Protein AF-A0A624F7K7-F1 (afdb_monomer_lite)

Secondary structure (DSSP, 8-state):
-----TT-----TT-EEEEEEEEETTEEEEEEEE-TT--------SS-EEEE-SSS-EEEEETTEEEEE-TT-EEEE-

Radius of gyration: 13.09 Å; chains: 1; bounding box: 27×31×35 Å

pLDDT: mean 89.66, std 8.22, range [59.09, 98.44]

Structure (mmCIF, N/CA/C/O backbone):
data_AF-A0A624F7K7-F1
#
_entry.id   AF-A0A624F7K7-F1
#
loop_
_atom_site.group_PDB
_atom_site.id
_atom_site.type_symbol
_atom_site.label_atom_id
_atom_site.label_alt_id
_atom_site.label_comp_id
_atom_site.label_asym_id
_atom_site.label_entity_id
_atom_site.label_seq_id
_atom_site.pdbx_PDB_ins_code
_atom_site.Cartn_x
_atom_site.Cartn_y
_atom_site.Cartn_z
_atom_site.occupancy
_atom_site.B_iso_or_equiv
_atom_site.auth_seq_id
_atom_site.auth_comp_id
_atom_site.auth_asym_id
_atom_site.auth_atom_id
_atom_site.pdbx_PDB_model_num
ATOM 1 N N . MET A 1 1 ? 14.243 9.105 -18.491 1.00 83.12 1 MET A N 1
ATOM 2 C CA . MET A 1 1 ? 12.816 8.727 -18.607 1.00 83.12 1 MET A CA 1
ATOM 3 C C . MET A 1 1 ? 12.700 7.236 -18.337 1.00 83.12 1 MET A C 1
ATOM 5 O O . MET A 1 1 ? 13.476 6.488 -18.915 1.00 83.12 1 MET A O 1
ATOM 9 N N . LYS A 1 2 ? 11.810 6.810 -17.435 1.00 89.12 2 LYS A N 1
ATOM 10 C CA . LYS A 1 2 ? 11.617 5.399 -17.063 1.00 89.12 2 LYS A CA 1
ATOM 11 C C . LYS A 1 2 ? 10.124 5.087 -17.119 1.00 89.12 2 LYS A C 1
ATOM 13 O O . LYS A 1 2 ? 9.338 5.845 -16.564 1.00 89.12 2 LYS A O 1
ATOM 18 N N . ILE A 1 3 ? 9.748 4.005 -17.794 1.00 91.94 3 ILE A N 1
ATOM 19 C CA . ILE A 1 3 ? 8.368 3.506 -17.812 1.00 91.94 3 ILE A CA 1
ATOM 20 C C . ILE A 1 3 ? 8.228 2.493 -16.674 1.00 91.94 3 ILE A C 1
ATOM 22 O O . ILE A 1 3 ? 9.058 1.592 -16.554 1.00 91.94 3 ILE A O 1
ATOM 26 N N . ILE A 1 4 ? 7.195 2.643 -15.847 1.00 93.50 4 ILE A N 1
ATOM 27 C CA . ILE A 1 4 ? 6.876 1.722 -14.753 1.00 93.50 4 ILE A CA 1
ATOM 28 C C . ILE A 1 4 ? 5.622 0.927 -15.110 1.00 93.50 4 ILE A C 1
ATOM 30 O O . ILE A 1 4 ? 4.604 1.497 -15.493 1.00 93.50 4 ILE A O 1
ATOM 34 N N . GLN A 1 5 ? 5.697 -0.395 -14.972 1.00 93.38 5 GLN A N 1
ATOM 35 C CA . GLN A 1 5 ? 4.575 -1.307 -15.183 1.00 93.38 5 GLN A CA 1
ATOM 36 C C . GLN A 1 5 ? 4.169 -1.924 -13.843 1.00 93.38 5 GLN A C 1
ATOM 38 O O . GLN A 1 5 ? 4.727 -2.938 -13.430 1.00 93.38 5 GLN A O 1
ATOM 43 N N . TRP A 1 6 ? 3.197 -1.319 -13.159 1.00 93.00 6 TRP A N 1
ATOM 44 C CA . TRP A 1 6 ? 2.740 -1.763 -11.834 1.00 93.00 6 TRP A CA 1
ATOM 45 C C . TRP A 1 6 ? 2.201 -3.200 -11.812 1.00 93.00 6 TRP A C 1
ATOM 47 O O . TRP A 1 6 ? 2.285 -3.880 -10.798 1.00 93.00 6 TRP A O 1
ATOM 57 N N . ASN A 1 7 ? 1.672 -3.690 -12.931 1.00 90.38 7 ASN A N 1
ATOM 58 C CA . ASN A 1 7 ? 1.153 -5.052 -13.044 1.00 90.38 7 ASN A CA 1
ATOM 59 C C . ASN A 1 7 ? 2.241 -6.115 -13.280 1.00 90.38 7 ASN A C 1
ATOM 61 O O . ASN A 1 7 ? 1.961 -7.305 -13.148 1.00 90.38 7 ASN A O 1
ATOM 65 N N . ARG A 1 8 ? 3.474 -5.722 -13.625 1.00 90.94 8 ARG A N 1
ATOM 66 C CA . ARG A 1 8 ? 4.589 -6.653 -13.834 1.00 90.94 8 ARG A CA 1
ATOM 67 C C . ARG A 1 8 ? 5.299 -6.907 -12.507 1.00 90.94 8 ARG A C 1
ATOM 69 O O . ARG A 1 8 ? 6.399 -6.414 -12.272 1.00 90.94 8 ARG A O 1
ATOM 76 N N . ALA A 1 9 ? 4.634 -7.659 -11.641 1.00 85.38 9 ALA A N 1
ATOM 77 C CA . ALA A 1 9 ? 5.077 -7.922 -10.283 1.00 85.38 9 ALA A CA 1
ATOM 78 C C . ALA A 1 9 ? 5.014 -9.419 -9.955 1.00 85.38 9 ALA A C 1
ATOM 80 O O . ALA A 1 9 ? 4.089 -10.120 -10.360 1.00 85.38 9 ALA A O 1
ATOM 81 N N . GLU A 1 10 ? 5.997 -9.907 -9.202 1.00 87.00 10 GLU A N 1
ATOM 82 C CA . GLU A 1 10 ? 6.004 -11.278 -8.688 1.00 87.00 10 GLU A CA 1
ATOM 83 C C . GLU A 1 10 ? 5.298 -11.315 -7.337 1.00 87.00 10 GLU A C 1
ATOM 85 O O . GLU A 1 10 ? 5.850 -10.873 -6.325 1.00 87.00 10 GLU A O 1
ATOM 90 N N . PHE A 1 11 ? 4.065 -11.815 -7.345 1.00 86.44 11 PHE A N 1
ATOM 91 C CA . PHE A 1 11 ? 3.236 -11.925 -6.157 1.00 86.44 11 PHE A CA 1
ATOM 92 C C . PHE A 1 11 ? 3.435 -13.278 -5.469 1.00 86.44 11 PHE A C 1
ATOM 94 O O . PHE A 1 11 ? 3.169 -14.326 -6.059 1.00 86.44 11 PHE A O 1
ATOM 101 N N . SER A 1 12 ? 3.849 -13.246 -4.204 1.00 85.81 12 SER A N 1
ATOM 102 C CA . SER A 1 12 ? 3.958 -14.427 -3.346 1.00 85.81 12 SER A CA 1
ATOM 103 C C . SER A 1 12 ? 2.726 -14.517 -2.439 1.00 85.81 12 SER A C 1
ATOM 105 O O . SER A 1 12 ? 2.448 -13.566 -1.715 1.00 85.81 12 SER A O 1
ATOM 107 N N . PRO A 1 13 ? 1.998 -15.646 -2.386 1.00 79.50 13 PRO A N 1
ATOM 108 C CA . PRO A 1 13 ? 0.710 -15.751 -1.689 1.00 79.50 13 PRO A CA 1
ATOM 109 C C . PRO A 1 13 ? 0.768 -15.697 -0.150 1.00 79.50 13 PRO A C 1
ATOM 111 O O . PRO A 1 13 ? -0.274 -15.816 0.487 1.00 79.50 13 PRO A O 1
ATOM 114 N N . LYS A 1 14 ? 1.947 -15.543 0.464 1.00 78.62 14 LYS A N 1
ATOM 115 C CA . LYS A 1 14 ? 2.120 -15.486 1.929 1.00 78.62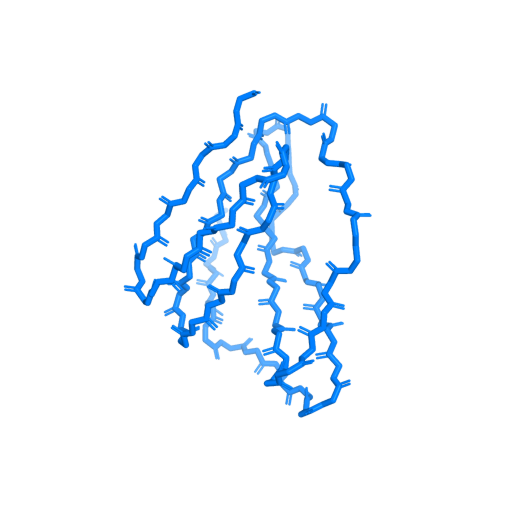 14 LYS A CA 1
ATOM 116 C C . LYS A 1 14 ? 3.065 -14.380 2.399 1.00 78.62 14 LYS A C 1
ATOM 118 O O . LYS A 1 14 ? 3.456 -14.371 3.562 1.00 78.62 14 LYS A O 1
ATOM 123 N N . GLU A 1 15 ? 3.472 -13.488 1.505 1.00 82.81 15 GLU A N 1
ATOM 124 C CA . GLU A 1 15 ? 4.508 -12.505 1.806 1.00 82.81 15 GLU A CA 1
ATOM 125 C C . GLU A 1 15 ? 4.029 -11.096 1.481 1.00 82.81 15 GLU A C 1
ATOM 127 O O . GLU A 1 15 ? 3.237 -10.877 0.562 1.00 82.81 15 GLU A O 1
ATOM 132 N N . VAL A 1 16 ? 4.553 -10.136 2.241 1.00 89.56 16 VAL A N 1
ATOM 133 C CA . VAL A 1 16 ? 4.501 -8.722 1.883 1.00 89.56 16 VAL A CA 1
ATOM 134 C C . VAL A 1 16 ? 5.794 -8.406 1.150 1.00 89.56 16 VAL A C 1
ATOM 136 O O . VAL A 1 16 ? 6.875 -8.543 1.722 1.00 89.56 16 VAL A O 1
ATOM 139 N N . LYS A 1 17 ? 5.698 -7.989 -0.112 1.00 91.06 17 LYS A N 1
ATOM 140 C CA . LYS A 1 17 ? 6.863 -7.590 -0.911 1.00 91.06 17 LYS A CA 1
ATOM 141 C C . LYS A 1 17 ? 6.818 -6.092 -1.158 1.00 91.06 17 LYS A C 1
ATOM 143 O O . LYS A 1 17 ? 5.818 -5.577 -1.650 1.00 91.06 17 LYS A O 1
ATOM 148 N N . ILE A 1 18 ? 7.908 -5.408 -0.827 1.00 91.25 18 ILE A N 1
ATOM 149 C CA . ILE A 1 18 ? 8.066 -3.965 -1.019 1.00 91.25 18 ILE A CA 1
ATOM 150 C C . ILE A 1 18 ? 9.135 -3.754 -2.090 1.00 91.25 18 ILE A C 1
ATOM 152 O O . ILE A 1 18 ? 10.279 -4.168 -1.918 1.00 91.25 18 ILE A O 1
ATOM 156 N N . ASN A 1 19 ? 8.762 -3.111 -3.193 1.00 92.06 19 ASN A N 1
ATOM 157 C CA . ASN A 1 19 ? 9.652 -2.800 -4.305 1.00 92.06 19 ASN A CA 1
ATOM 158 C C . ASN A 1 19 ? 9.764 -1.280 -4.454 1.00 92.06 19 ASN A C 1
ATOM 160 O O . ASN A 1 19 ? 8.757 -0.601 -4.645 1.00 92.06 19 ASN A O 1
ATOM 164 N N . VAL A 1 20 ? 10.982 -0.741 -4.436 1.00 92.88 20 VAL A N 1
ATOM 165 C CA . VAL A 1 20 ? 11.223 0.667 -4.785 1.00 92.88 20 VAL A CA 1
ATOM 166 C C . VAL A 1 20 ? 11.351 0.768 -6.304 1.00 92.88 20 VAL A C 1
ATOM 168 O O . VAL A 1 20 ? 12.307 0.267 -6.897 1.00 92.88 20 VAL A O 1
ATOM 171 N N . LEU A 1 21 ? 10.361 1.376 -6.955 1.00 93.75 21 LEU A N 1
ATOM 172 C CA . LEU A 1 21 ? 10.280 1.466 -8.414 1.00 93.75 21 LEU A CA 1
ATOM 173 C C . LEU A 1 21 ? 10.983 2.716 -8.946 1.00 93.75 21 LEU A C 1
ATOM 175 O O . LEU A 1 21 ? 11.630 2.664 -10.001 1.00 93.75 21 LEU A O 1
ATOM 179 N N . ILE A 1 22 ? 10.882 3.823 -8.211 1.00 94.12 22 ILE A N 1
ATOM 180 C CA . ILE A 1 22 ? 11.580 5.082 -8.475 1.00 94.12 22 ILE A CA 1
ATOM 181 C C . ILE A 1 22 ? 12.127 5.606 -7.150 1.00 94.12 22 ILE A C 1
ATOM 183 O O . ILE A 1 22 ?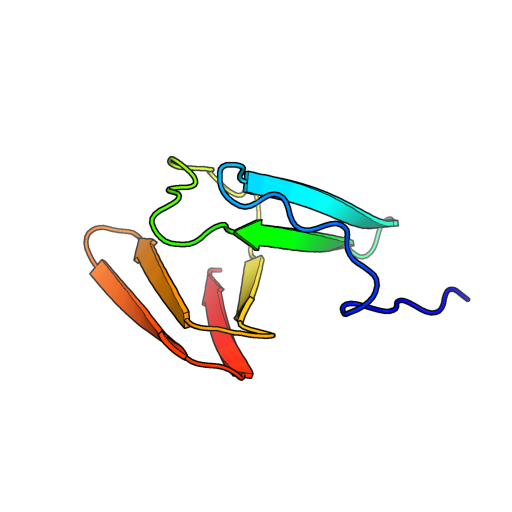 11.430 5.581 -6.142 1.00 94.12 22 ILE A O 1
ATOM 187 N N . ASP A 1 23 ? 13.364 6.090 -7.176 1.00 93.00 23 ASP A N 1
ATOM 188 C CA . ASP A 1 23 ? 14.005 6.770 -6.056 1.00 93.00 23 ASP A CA 1
ATOM 189 C C . ASP A 1 23 ? 14.844 7.922 -6.610 1.00 93.00 23 ASP A C 1
ATOM 191 O O . ASP A 1 23 ? 15.787 7.693 -7.371 1.00 93.00 23 ASP A O 1
ATOM 195 N N . ASN A 1 24 ? 14.440 9.158 -6.330 1.00 91.06 24 ASN A N 1
ATOM 196 C CA . ASN A 1 24 ? 15.181 10.353 -6.712 1.00 91.06 24 ASN A CA 1
ATOM 197 C C . ASN A 1 24 ? 14.868 11.519 -5.760 1.00 91.06 24 ASN A C 1
ATOM 199 O O . ASN A 1 24 ? 14.067 11.396 -4.838 1.00 91.06 24 ASN A O 1
ATOM 203 N N . GLU A 1 25 ? 15.484 12.672 -6.015 1.00 90.44 25 GLU A N 1
ATOM 204 C CA . GLU A 1 25 ? 15.351 13.881 -5.190 1.00 90.44 25 GLU A CA 1
ATOM 205 C C . GLU A 1 25 ? 13.911 14.404 -5.051 1.00 90.44 25 GLU A C 1
ATOM 207 O O . GLU A 1 25 ? 13.607 15.103 -4.091 1.00 90.44 25 GLU A O 1
ATOM 212 N N . LYS A 1 26 ? 13.013 14.075 -5.990 1.00 88.44 26 LYS A N 1
ATOM 213 C CA . LYS A 1 26 ? 11.610 14.517 -5.981 1.00 88.44 26 LYS A CA 1
ATOM 214 C C . LYS A 1 26 ? 10.684 13.583 -5.207 1.00 88.44 26 LYS A C 1
ATOM 216 O O . LYS A 1 26 ? 9.541 13.955 -4.964 1.00 88.44 26 LYS A O 1
ATOM 221 N N . GLY A 1 27 ? 11.136 12.379 -4.865 1.00 88.44 27 GLY A N 1
ATOM 222 C CA . GLY A 1 27 ? 10.327 11.407 -4.142 1.00 88.44 27 GLY A CA 1
ATOM 223 C C . GLY A 1 27 ? 10.645 9.959 -4.490 1.00 88.44 27 GLY A C 1
ATOM 224 O O . GLY A 1 27 ? 11.505 9.649 -5.323 1.00 88.44 27 GLY A O 1
ATOM 225 N N . LYS A 1 28 ? 9.911 9.062 -3.829 1.00 91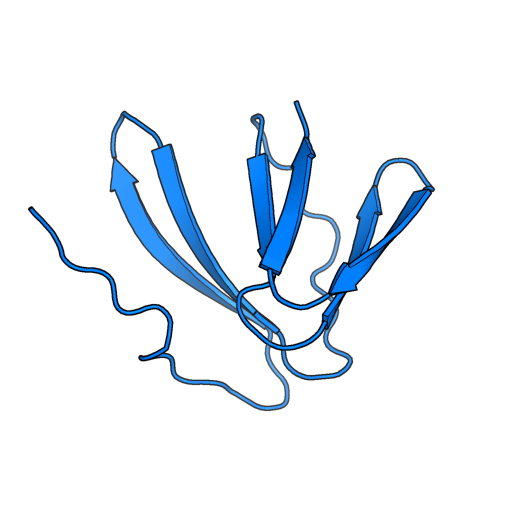.94 28 LYS A N 1
ATOM 226 C CA . LYS A 1 28 ? 9.994 7.617 -4.031 1.00 91.94 28 LYS A CA 1
ATOM 227 C C . LYS A 1 28 ? 8.644 7.073 -4.483 1.00 91.94 28 LYS A C 1
ATOM 229 O O . LYS A 1 28 ? 7.629 7.370 -3.868 1.00 91.94 28 LYS A O 1
ATOM 234 N N . GLU A 1 29 ? 8.663 6.222 -5.502 1.00 94.12 29 GLU A N 1
ATOM 235 C CA . GLU A 1 29 ? 7.514 5.397 -5.886 1.00 94.12 29 GLU A CA 1
ATOM 236 C C . GLU A 1 29 ? 7.741 3.988 -5.355 1.00 94.12 29 GLU A C 1
ATOM 238 O O . GLU A 1 29 ? 8.696 3.310 -5.758 1.00 94.12 29 GLU A O 1
ATOM 243 N N . ILE A 1 30 ? 6.878 3.547 -4.444 1.00 93.56 30 ILE A N 1
ATOM 244 C CA . ILE A 1 30 ? 6.994 2.256 -3.768 1.00 93.56 30 ILE A CA 1
ATOM 245 C C . ILE A 1 30 ? 5.784 1.404 -4.138 1.00 93.56 30 ILE A C 1
ATOM 247 O O . ILE A 1 30 ? 4.640 1.796 -3.936 1.00 93.56 30 ILE A O 1
ATOM 251 N N . GLN A 1 31 ? 6.041 0.207 -4.654 1.00 95.12 31 GLN A N 1
ATOM 252 C CA . GLN A 1 31 ? 5.023 -0.811 -4.856 1.00 95.12 31 GLN A CA 1
ATOM 253 C C . GLN A 1 31 ? 5.017 -1.774 -3.683 1.00 95.12 31 GLN A C 1
ATOM 255 O O . GLN A 1 31 ? 6.050 -2.338 -3.323 1.00 95.12 31 GLN A O 1
ATOM 260 N N . ILE A 1 32 ? 3.826 -2.012 -3.148 1.00 94.06 32 ILE A N 1
ATOM 261 C CA . ILE A 1 32 ? 3.603 -2.964 -2.070 1.00 94.06 32 ILE A CA 1
ATOM 262 C C . ILE A 1 32 ? 2.679 -4.058 -2.601 1.00 94.06 32 ILE A C 1
ATOM 264 O O . ILE A 1 32 ? 1.563 -3.792 -3.042 1.00 94.06 32 ILE A O 1
ATOM 268 N N . LEU A 1 33 ? 3.160 -5.296 -2.576 1.00 94.25 33 LEU A N 1
ATOM 269 C CA . LEU A 1 33 ? 2.378 -6.486 -2.879 1.00 94.25 33 LEU A CA 1
ATOM 270 C C . LEU A 1 33 ? 1.972 -7.120 -1.555 1.00 94.25 33 LEU A C 1
ATOM 272 O O . LEU A 1 33 ? 2.826 -7.599 -0.810 1.00 94.25 33 LEU A O 1
ATOM 276 N N . LEU A 1 34 ? 0.676 -7.094 -1.266 1.00 92.94 34 LEU A N 1
ATOM 277 C CA . LEU A 1 34 ? 0.098 -7.641 -0.044 1.00 92.94 34 LEU A CA 1
ATOM 278 C C . LEU A 1 34 ? -0.651 -8.928 -0.385 1.00 92.94 34 LEU A C 1
ATOM 280 O O . LEU A 1 34 ? -1.701 -8.886 -1.029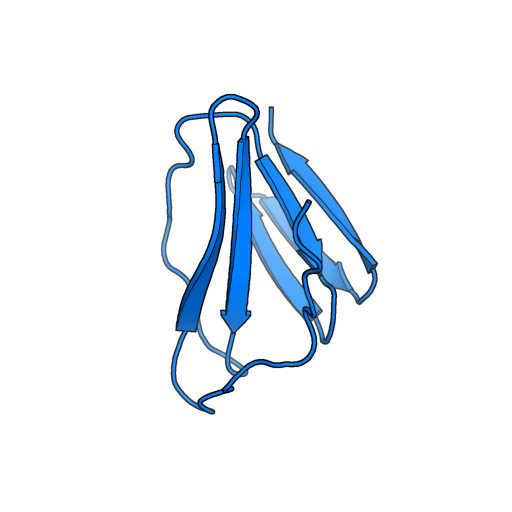 1.00 92.94 34 LEU A O 1
ATOM 284 N N . ALA A 1 35 ? -0.120 -10.073 0.048 1.00 92.69 35 ALA A N 1
ATOM 285 C CA . ALA A 1 35 ? -0.887 -11.312 0.063 1.00 92.69 35 ALA A CA 1
ATOM 286 C C . ALA A 1 35 ? -2.159 -11.162 0.903 1.00 92.69 35 ALA A C 1
ATOM 288 O O . ALA A 1 35 ? -2.185 -10.425 1.891 1.00 92.69 35 ALA A O 1
ATOM 289 N N . LYS A 1 36 ? -3.221 -11.879 0.519 1.00 91.44 36 LYS A N 1
ATOM 290 C CA . LYS A 1 36 ? -4.473 -11.885 1.280 1.00 91.44 36 LYS A CA 1
ATOM 291 C C . LYS A 1 36 ? -4.180 -12.214 2.749 1.00 91.44 36 LYS A C 1
ATOM 293 O O . LYS A 1 36 ? -3.372 -13.094 3.030 1.00 91.44 36 LYS A O 1
ATOM 298 N N . ASP A 1 37 ? -4.820 -11.476 3.652 1.00 90.12 37 ASP A N 1
ATOM 299 C CA . ASP A 1 37 ? -4.678 -11.604 5.108 1.00 90.12 37 ASP A CA 1
ATOM 300 C C . ASP A 1 37 ? -3.260 -11.298 5.647 1.00 90.12 37 ASP A C 1
ATOM 302 O O . ASP A 1 37 ? -2.999 -11.458 6.839 1.00 90.12 37 ASP A O 1
ATOM 306 N N . SER A 1 38 ? -2.344 -10.807 4.800 1.00 89.44 38 SER A N 1
ATOM 307 C CA . SER A 1 38 ? -1.045 -10.297 5.247 1.00 89.44 38 SER A CA 1
ATOM 308 C C . SER A 1 38 ? -1.193 -8.947 5.929 1.00 89.44 38 SER A C 1
ATOM 310 O O . SER A 1 38 ? -1.967 -8.092 5.501 1.00 89.44 38 SER A O 1
ATOM 312 N N . VAL A 1 39 ? -0.379 -8.740 6.960 1.00 88.31 39 VAL A N 1
ATOM 313 C CA . VAL A 1 39 ? -0.324 -7.485 7.706 1.00 88.31 39 VAL A CA 1
ATOM 314 C C . VAL A 1 39 ? 1.064 -6.888 7.555 1.00 88.31 39 VAL A C 1
ATOM 316 O O . VAL A 1 39 ? 2.064 -7.512 7.911 1.00 88.31 39 VAL A O 1
ATOM 319 N N . MET A 1 40 ? 1.121 -5.654 7.069 1.00 85.31 40 MET A N 1
ATOM 320 C CA . MET A 1 40 ? 2.325 -4.839 7.131 1.00 85.31 40 MET A CA 1
ATOM 321 C C . MET A 1 40 ? 2.289 -4.058 8.448 1.00 85.31 40 MET A C 1
ATOM 323 O O . MET A 1 40 ? 1.499 -3.131 8.601 1.00 85.31 40 MET A O 1
ATOM 327 N N . LYS A 1 41 ? 3.074 -4.499 9.441 1.00 73.44 41 LYS A N 1
ATOM 328 C CA . LYS A 1 41 ? 3.101 -3.881 10.780 1.00 73.44 41 LYS A CA 1
ATOM 329 C C . LYS A 1 41 ? 3.631 -2.447 10.722 1.00 73.44 41 LYS A C 1
ATOM 331 O O . LYS A 1 41 ? 4.461 -2.151 9.867 1.00 73.44 41 LYS A O 1
ATOM 336 N N . GLU A 1 42 ? 3.170 -1.621 11.668 1.00 61.31 42 GLU A N 1
ATOM 337 C CA . GLU A 1 42 ? 3.445 -0.182 11.810 1.00 61.31 42 GLU A CA 1
ATOM 338 C C . GLU A 1 42 ? 4.767 0.259 11.172 1.00 61.31 42 GLU A C 1
ATOM 340 O O . GLU A 1 42 ? 5.861 -0.075 11.630 1.00 61.31 42 GLU A O 1
ATOM 345 N N . HIS A 1 43 ? 4.651 1.015 10.086 1.00 65.25 43 HIS A N 1
ATOM 346 C CA . HIS A 1 43 ? 5.757 1.741 9.486 1.00 65.25 43 HIS A CA 1
ATOM 347 C C . HIS A 1 43 ? 5.493 3.222 9.707 1.00 65.25 43 HIS A C 1
ATOM 349 O O . HIS A 1 43 ? 4.529 3.770 9.178 1.00 65.25 43 HIS A O 1
ATOM 355 N N . LYS A 1 44 ? 6.350 3.881 10.493 1.00 59.09 44 LYS A N 1
ATOM 356 C CA . LYS A 1 44 ? 6.373 5.343 10.520 1.00 59.09 44 LYS A CA 1
ATOM 357 C C . LYS A 1 44 ? 6.974 5.825 9.211 1.00 59.09 44 LYS A C 1
ATOM 359 O O . LYS A 1 44 ? 8.176 5.671 8.993 1.00 59.09 44 LYS A O 1
ATOM 364 N N . ALA A 1 45 ? 6.142 6.399 8.352 1.00 68.56 45 ALA A N 1
ATOM 365 C CA . ALA A 1 45 ? 6.643 7.198 7.252 1.00 68.56 45 ALA A CA 1
ATOM 366 C C . ALA A 1 45 ? 7.250 8.487 7.840 1.00 68.56 45 ALA A C 1
ATOM 368 O O . ALA A 1 45 ? 6.584 9.166 8.619 1.00 68.56 45 ALA A O 1
ATOM 369 N N . PRO A 1 46 ? 8.515 8.817 7.535 1.00 72.44 46 PRO A N 1
ATOM 370 C CA . PRO A 1 46 ? 9.153 10.031 8.048 1.00 72.44 46 PRO A CA 1
ATOM 371 C C . PRO A 1 46 ? 8.632 11.323 7.396 1.00 72.44 46 PRO A C 1
ATOM 373 O O . PRO A 1 46 ? 9.013 12.408 7.825 1.00 72.44 46 PRO A O 1
ATOM 376 N N . PHE A 1 47 ? 7.798 11.207 6.361 1.00 80.19 47 PHE 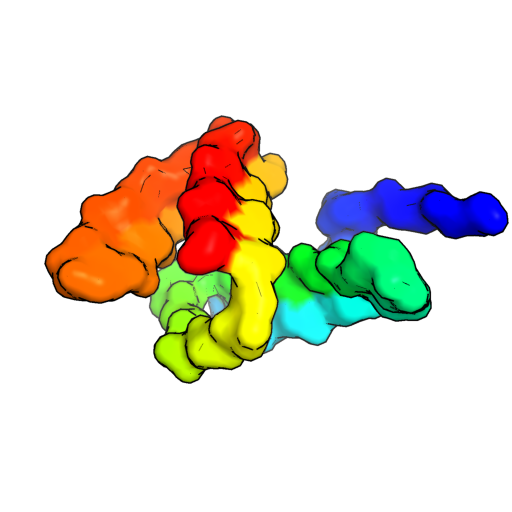A N 1
ATOM 377 C CA . PHE A 1 47 ? 7.286 12.305 5.545 1.00 80.19 47 PHE A CA 1
ATOM 378 C C . PHE A 1 47 ? 5.842 12.012 5.124 1.00 80.19 47 PHE A C 1
ATOM 380 O O . PHE A 1 47 ? 5.399 10.866 5.238 1.00 80.19 47 PHE A O 1
ATOM 387 N N . ALA A 1 48 ? 5.165 13.027 4.583 1.00 88.88 48 ALA A N 1
ATOM 388 C CA . ALA A 1 48 ? 3.858 12.885 3.956 1.00 88.88 48 ALA A CA 1
ATOM 389 C C . ALA A 1 48 ? 3.868 11.783 2.882 1.00 88.88 48 ALA A C 1
ATOM 391 O O . ALA A 1 48 ? 4.822 11.661 2.103 1.00 88.88 48 ALA A O 1
ATOM 392 N N . ILE A 1 49 ? 2.810 10.975 2.845 1.00 92.25 49 ILE A N 1
ATOM 393 C CA . ILE A 1 49 ? 2.663 9.870 1.896 1.00 92.25 49 ILE A CA 1
ATOM 394 C C . ILE A 1 49 ? 1.267 9.834 1.290 1.00 92.25 49 ILE A C 1
ATOM 396 O O . ILE A 1 49 ? 0.270 10.168 1.927 1.00 92.25 49 ILE A O 1
ATOM 400 N N . HIS A 1 50 ? 1.204 9.317 0.067 1.00 94.38 50 HIS A N 1
ATOM 401 C CA . HIS A 1 50 ? -0.038 8.909 -0.570 1.00 94.38 50 HIS A CA 1
ATOM 402 C C . HIS A 1 50 ? -0.033 7.391 -0.730 1.00 94.38 50 HIS A C 1
ATOM 404 O O . HIS A 1 50 ? 0.954 6.809 -1.184 1.00 94.38 50 HIS A O 1
ATOM 410 N N . VAL A 1 51 ? -1.137 6.744 -0.368 1.00 95.12 51 VAL A N 1
ATOM 411 C CA . VAL A 1 51 ? -1.323 5.301 -0.531 1.00 95.12 51 VAL A CA 1
ATOM 412 C C . VAL A 1 51 ? -2.546 5.081 -1.402 1.00 95.12 51 VAL A C 1
ATOM 414 O O . VAL A 1 51 ? -3.642 5.493 -1.038 1.00 95.12 51 VAL A O 1
ATOM 417 N N . GLN A 1 52 ? -2.357 4.429 -2.549 1.00 97.50 52 GLN A N 1
ATOM 418 C CA . GLN A 1 52 ? -3.431 4.099 -3.483 1.00 97.50 52 GLN A CA 1
ATOM 419 C C . GLN A 1 52 ? -3.510 2.592 -3.706 1.00 97.50 52 GLN A C 1
ATOM 421 O O . GLN A 1 52 ? -2.500 1.923 -3.941 1.00 97.50 52 GLN A O 1
ATOM 426 N N . VAL A 1 53 ? -4.727 2.055 -3.690 1.00 97.69 53 VAL A N 1
ATOM 427 C CA . VAL A 1 53 ? -4.969 0.644 -3.995 1.00 97.69 53 VAL A CA 1
ATOM 428 C C . VAL A 1 53 ? -5.110 0.479 -5.502 1.00 97.69 53 VAL A C 1
ATOM 430 O O . VAL A 1 53 ? -6.127 0.827 -6.088 1.00 97.69 53 VAL A O 1
ATOM 433 N N . LEU A 1 54 ? -4.102 -0.090 -6.160 1.00 96.94 54 LEU A N 1
ATOM 434 C CA . LEU A 1 54 ? -4.178 -0.345 -7.606 1.00 96.94 54 LEU A CA 1
ATOM 435 C C . LEU A 1 54 ? -5.006 -1.594 -7.948 1.00 96.94 54 LEU A C 1
ATOM 437 O O . LEU A 1 54 ? -5.574 -1.685 -9.033 1.00 96.94 54 LEU A O 1
ATOM 441 N N . SER A 1 55 ? -5.056 -2.572 -7.041 1.00 95.25 55 SER A N 1
ATOM 442 C CA . SER A 1 55 ? -5.789 -3.829 -7.209 1.00 95.25 55 SER A CA 1
ATOM 443 C C . SER A 1 55 ? -6.122 -4.444 -5.850 1.00 95.25 55 SER A C 1
ATOM 445 O O . SER A 1 55 ? -5.307 -4.396 -4.930 1.00 95.25 55 SER A O 1
ATOM 447 N N . GLY A 1 56 ? -7.289 -5.083 -5.745 1.00 94.81 56 GLY A N 1
ATOM 448 C CA . GLY A 1 56 ? -7.768 -5.696 -4.508 1.00 94.81 56 GLY A CA 1
ATOM 449 C C . GLY A 1 56 ? -8.368 -4.678 -3.538 1.00 94.81 56 GLY A C 1
ATOM 450 O O . GLY A 1 56 ? -8.989 -3.704 -3.946 1.00 94.81 56 GLY A O 1
ATOM 451 N N . LYS A 1 57 ? -8.227 -4.940 -2.242 1.00 96.94 57 LYS A N 1
ATOM 452 C CA . LYS A 1 57 ? -8.706 -4.055 -1.181 1.00 96.94 57 LYS A CA 1
ATOM 453 C C . LYS A 1 57 ? -7.867 -4.234 0.068 1.00 96.94 57 LYS A C 1
ATOM 455 O O . LYS A 1 57 ? -7.367 -5.337 0.306 1.00 96.94 57 LYS A O 1
ATOM 460 N N . ILE A 1 58 ? -7.730 -3.176 0.856 1.00 96.38 58 ILE A N 1
ATOM 461 C CA . ILE A 1 58 ? -6.961 -3.205 2.100 1.00 96.38 58 ILE A CA 1
ATOM 462 C C . ILE A 1 58 ? -7.717 -2.514 3.227 1.00 96.38 58 ILE A C 1
ATOM 464 O O . ILE A 1 58 ? -8.560 -1.647 3.001 1.00 96.38 58 ILE A O 1
ATOM 468 N N . TRP A 1 59 ? -7.350 -2.885 4.447 1.00 96.38 59 TRP A N 1
ATOM 469 C CA . TRP A 1 59 ? -7.600 -2.069 5.623 1.00 96.38 59 TRP A CA 1
ATOM 470 C C . TRP A 1 59 ? -6.386 -1.181 5.862 1.00 96.38 59 TRP A C 1
ATOM 472 O O . TRP A 1 59 ? -5.262 -1.683 5.903 1.00 96.38 59 TRP A O 1
ATOM 482 N N . PHE A 1 60 ? -6.616 0.114 6.026 1.00 94.00 60 PHE A N 1
ATOM 483 C CA . PHE A 1 60 ? -5.593 1.083 6.388 1.00 94.00 60 PHE A CA 1
ATOM 484 C C . PHE A 1 60 ? -5.894 1.625 7.786 1.00 94.00 60 PHE A C 1
ATOM 486 O O . PHE A 1 60 ? -6.989 2.128 8.029 1.00 94.00 60 PHE A O 1
ATOM 493 N N . GLU A 1 61 ? -4.949 1.480 8.712 1.00 91.88 61 GLU A N 1
ATOM 494 C CA . GLU A 1 61 ? -5.111 1.875 10.115 1.00 91.88 61 GLU A CA 1
ATOM 495 C C . GLU A 1 61 ? -4.123 2.997 10.458 1.00 91.88 61 GLU A C 1
ATOM 497 O O . GLU A 1 61 ? -2.922 2.864 10.220 1.00 91.88 61 GLU A O 1
ATOM 502 N N . VAL A 1 62 ? -4.625 4.108 11.004 1.00 88.81 62 VAL A N 1
ATOM 503 C CA . VAL A 1 62 ? -3.840 5.292 11.394 1.00 88.81 62 VAL A CA 1
ATOM 504 C C . VAL A 1 62 ? -4.523 5.995 12.567 1.00 88.81 62 VAL A C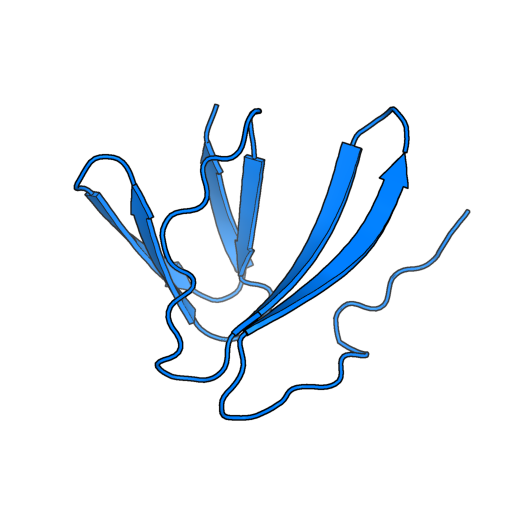 1
ATOM 506 O O . VAL A 1 62 ? -5.740 6.096 12.591 1.00 88.81 62 VAL A O 1
ATOM 509 N N . GLU A 1 63 ? -3.763 6.423 13.580 1.00 83.00 63 GLU A N 1
ATOM 510 C CA . GLU A 1 63 ? -4.268 7.196 14.738 1.00 83.00 63 GLU A CA 1
ATOM 511 C C . GLU A 1 63 ? -5.538 6.641 15.428 1.00 83.00 63 GLU A C 1
ATOM 513 O O . GLU A 1 63 ? -6.321 7.385 16.012 1.00 83.00 63 GLU A O 1
ATOM 518 N N . LYS A 1 64 ? -5.686 5.306 15.456 1.00 84.94 64 LYS A N 1
ATOM 519 C CA . LYS A 1 64 ? -6.849 4.547 15.981 1.00 84.94 64 LYS A CA 1
ATOM 520 C C . LYS A 1 64 ? -8.091 4.556 15.085 1.00 84.94 64 LYS A C 1
ATOM 522 O O . LYS A 1 64 ? -9.106 3.971 15.461 1.00 84.94 64 LYS A O 1
ATOM 527 N N . GLU A 1 65 ? -8.008 5.156 13.909 1.00 90.94 65 GLU A N 1
ATOM 528 C CA . GLU A 1 65 ? -9.008 5.046 12.858 1.00 90.94 65 GLU A CA 1
ATOM 529 C C . GLU A 1 65 ? -8.653 3.914 11.892 1.00 90.94 65 GLU A C 1
ATOM 531 O O . GLU A 1 65 ? -7.489 3.539 11.718 1.00 90.94 65 GLU A O 1
ATOM 536 N N . LYS A 1 66 ? -9.690 3.339 11.282 1.00 93.88 66 LYS A N 1
ATOM 537 C CA . LYS A 1 66 ? -9.581 2.224 10.347 1.00 93.88 66 LYS A CA 1
ATOM 538 C C . LYS A 1 66 ? -10.438 2.500 9.123 1.00 93.88 66 LYS A C 1
ATOM 540 O O . LYS A 1 66 ? -11.651 2.655 9.236 1.00 93.88 66 LYS A O 1
ATOM 545 N N . PHE A 1 67 ? -9.802 2.495 7.960 1.00 95.88 67 PHE A N 1
ATOM 546 C CA . PHE A 1 67 ? -10.408 2.795 6.669 1.00 95.88 67 PHE A CA 1
ATOM 547 C C . PHE A 1 67 ? -10.369 1.557 5.769 1.00 95.88 67 PHE A C 1
ATOM 549 O O . PHE A 1 67 ? -9.334 0.893 5.677 1.00 95.88 67 PHE A O 1
ATOM 556 N N . GLU A 1 68 ? -11.479 1.235 5.100 1.00 97.44 68 GLU A N 1
ATOM 557 C CA . GLU A 1 68 ? -11.474 0.278 3.983 1.00 97.44 68 GLU A CA 1
ATOM 558 C C . GLU A 1 68 ? -11.158 1.053 2.704 1.00 97.44 68 GLU A C 1
ATOM 560 O O . GLU A 1 68 ? -11.891 1.975 2.355 1.00 97.44 68 GLU A O 1
ATOM 565 N N . LEU A 1 69 ? -10.076 0.688 2.017 1.00 98.06 69 LEU A N 1
ATOM 566 C CA . LEU A 1 69 ? -9.715 1.260 0.722 1.00 98.06 69 LEU A CA 1
ATOM 567 C C . LEU A 1 69 ? -9.948 0.209 -0.367 1.00 98.06 69 LEU A C 1
ATOM 569 O O . LEU A 1 69 ? -9.360 -0.880 -0.335 1.00 98.06 69 LEU A O 1
ATOM 573 N N . ASN A 1 70 ? -10.812 0.534 -1.325 1.00 98.31 70 ASN A N 1
ATOM 574 C CA . ASN A 1 70 ? -11.114 -0.282 -2.495 1.00 98.31 70 ASN A CA 1
ATOM 575 C C . ASN A 1 70 ? -10.196 0.076 -3.665 1.00 98.31 70 ASN A C 1
ATOM 577 O O . ASN A 1 70 ? -9.446 1.047 -3.620 1.00 98.31 70 ASN A O 1
ATOM 581 N N . VAL A 1 71 ? -10.268 -0.710 -4.741 1.00 98.31 71 VAL A N 1
ATOM 582 C CA . VAL A 1 71 ? -9.574 -0.413 -6.000 1.00 98.31 71 VAL A CA 1
ATOM 583 C C . VAL A 1 71 ? -9.791 1.044 -6.418 1.00 98.31 71 VAL A C 1
ATOM 585 O O . VAL A 1 71 ? -10.921 1.492 -6.581 1.00 98.31 71 VAL A O 1
ATOM 588 N N . LEU A 1 72 ? -8.672 1.726 -6.654 1.00 98.00 72 LEU A N 1
ATOM 589 C CA . LEU A 1 72 ? -8.502 3.131 -7.024 1.00 98.00 72 LEU A CA 1
ATOM 590 C C . LEU A 1 72 ? -8.750 4.163 -5.921 1.00 98.00 72 LEU A C 1
ATOM 592 O O . LEU A 1 72 ? -8.423 5.330 -6.154 1.00 98.00 72 LEU A O 1
ATOM 596 N N . ASP A 1 73 ? -9.190 3.760 -4.728 1.00 98.44 73 ASP A N 1
ATOM 597 C CA . ASP A 1 73 ? -9.202 4.653 -3.570 1.00 98.44 73 ASP A CA 1
ATOM 598 C C . ASP A 1 73 ? -7.766 5.042 -3.193 1.00 98.44 73 ASP A C 1
ATOM 600 O O . ASP A 1 73 ? -6.827 4.236 -3.266 1.00 98.44 73 ASP A O 1
ATOM 604 N N . MET A 1 74 ? -7.602 6.299 -2.783 1.00 97.38 74 MET A N 1
ATOM 605 C CA . MET A 1 74 ? -6.340 6.869 -2.328 1.00 97.38 74 MET A CA 1
ATOM 606 C C . MET A 1 74 ? -6.552 7.584 -0.996 1.00 97.38 74 MET A C 1
ATOM 608 O O . MET A 1 74 ? -7.517 8.328 -0.834 1.00 97.38 74 MET A O 1
ATOM 612 N N . ILE A 1 75 ? -5.616 7.394 -0.070 1.00 95.12 75 ILE A N 1
ATOM 613 C CA . ILE A 1 75 ? -5.512 8.172 1.164 1.00 95.12 75 ILE A CA 1
ATOM 614 C C . ILE A 1 75 ? -4.210 8.977 1.157 1.00 95.12 75 ILE A C 1
ATOM 616 O O . ILE A 1 75 ? -3.178 8.508 0.671 1.00 95.12 75 ILE A O 1
ATOM 620 N N . SER A 1 76 ? -4.274 10.196 1.685 1.00 94.81 76 SER A N 1
ATOM 621 C CA . SER A 1 76 ? -3.135 11.091 1.869 1.00 94.81 76 SER A CA 1
ATOM 622 C C . SER A 1 76 ? -2.921 11.319 3.358 1.00 94.81 76 SER A C 1
ATOM 624 O O . SER A 1 76 ? -3.878 11.638 4.058 1.00 94.81 76 SER A O 1
ATOM 626 N N . LEU A 1 77 ? -1.684 11.169 3.820 1.00 89.56 77 LEU A N 1
ATOM 627 C CA . LEU A 1 77 ? -1.255 11.539 5.166 1.00 89.56 77 LEU A CA 1
ATOM 628 C C . LEU A 1 77 ? -0.217 12.650 5.039 1.00 89.56 77 LEU A C 1
ATOM 630 O O . LEU A 1 77 ? 0.764 12.469 4.314 1.00 89.56 77 LEU A O 1
ATOM 634 N N . GLU A 1 78 ? -0.453 13.773 5.712 1.00 81.25 78 GLU A N 1
ATOM 635 C CA . GLU A 1 78 ? 0.463 14.922 5.773 1.00 81.25 78 GLU A CA 1
ATOM 636 C C . GLU A 1 78 ? 1.324 14.900 7.038 1.00 81.25 78 GLU A C 1
ATOM 638 O O . GLU A 1 78 ? 0.795 14.529 8.111 1.00 81.25 78 GLU A O 1
#

InterPro domains:
  IPR011051 RmlC-like cupin domain superfamily [SSF51182] (6-75)
  IPR014710 RmlC-like jelly roll fold [G3DSA:2.60.120.10] (1-78)

Foldseek 3Di:
DDDDDLVPDDADQADWDKDFPDDDPVDTDIHIRAHPPDDDPDDDDPDKDKDFAQDDWDWDDDPNDIDIHHHGDMDIDD

Organism: Campylobacter jejuni (NCBI:txid197)

Sequence (78 aa):
MKIIQWNRAEFSPKEVKINVLIDNEKGKEIQILLAKDSVMKEHKAPFAIHVQVLSGKIWFEVEKEKFELNVLDMISLE